Protein AF-A0A2N6K7R0-F1 (afdb_monomer)

Radius of gyration: 9.3 Å; Cα contacts (8 Å, |Δi|>4): 67; chains: 1; bounding box: 18×16×20 Å

Mean predicted aligned error: 2.97 Å

Organism: NCBI:txid2019572

Foldseek 3Di:
DQAAEQALNECACPPCVVPPCHNYHQQQYQHNVRDGDD

pLDDT: mean 92.34, std 9.34, range [52.66, 98.38]

Sequence (38 aa):
MKNANLEKANLKDANLSGAYLENVKLSGAIMPDGTIHD

Structure (mmC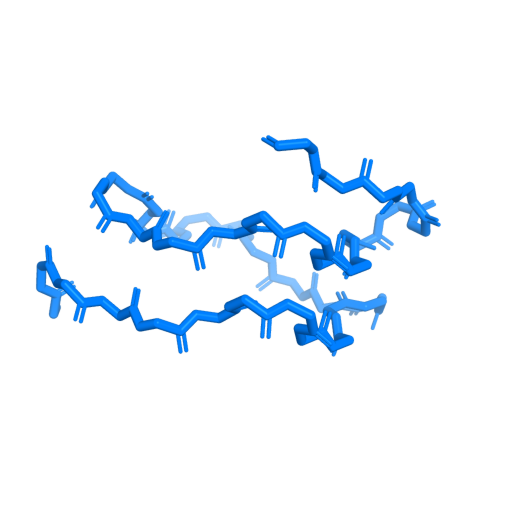IF, N/CA/C/O backbone):
data_AF-A0A2N6K7R0-F1
#
_entry.id   AF-A0A2N6K7R0-F1
#
loop_
_atom_site.group_PDB
_atom_site.id
_atom_site.type_symbol
_atom_site.label_atom_id
_atom_site.label_alt_id
_atom_site.label_comp_id
_atom_site.label_asym_id
_atom_site.label_entity_id
_atom_site.label_seq_id
_atom_site.pdbx_PDB_ins_code
_atom_site.Cartn_x
_atom_site.Cartn_y
_atom_site.Cartn_z
_atom_site.occupancy
_atom_site.B_iso_or_equiv
_atom_site.auth_seq_id
_atom_site.auth_comp_id
_atom_site.auth_asym_id
_atom_site.auth_atom_id
_atom_site.pdbx_PDB_model_num
ATOM 1 N N . MET A 1 1 ? -14.163 -8.532 6.313 1.00 52.66 1 MET A N 1
ATOM 2 C CA . MET A 1 1 ? -13.232 -8.498 7.464 1.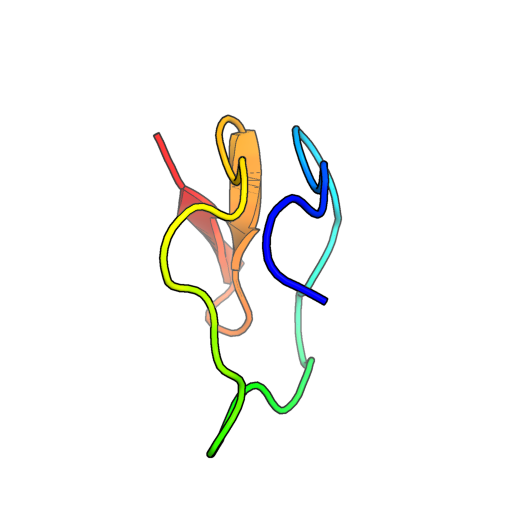00 52.66 1 MET A CA 1
ATOM 3 C C . MET A 1 1 ? -13.023 -7.034 7.807 1.00 52.66 1 MET A C 1
ATOM 5 O O . MET A 1 1 ? -12.660 -6.305 6.903 1.00 52.66 1 MET A O 1
ATOM 9 N N . LYS A 1 2 ? -13.352 -6.570 9.019 1.00 61.31 2 LYS A N 1
ATOM 10 C CA . LYS A 1 2 ? -13.401 -5.122 9.318 1.00 61.31 2 LYS A CA 1
ATOM 11 C C . LYS A 1 2 ? -12.148 -4.542 9.990 1.00 61.31 2 LYS A C 1
ATOM 13 O O . LYS A 1 2 ? -12.197 -3.398 10.388 1.00 61.31 2 LYS A O 1
ATOM 18 N N . ASN A 1 3 ? -11.058 -5.298 10.129 1.00 75.88 3 ASN A N 1
ATOM 19 C CA . ASN A 1 3 ? -9.842 -4.852 10.827 1.00 75.88 3 ASN A CA 1
ATOM 20 C C . ASN A 1 3 ? -8.615 -5.630 10.317 1.00 75.88 3 ASN A C 1
ATOM 22 O O . ASN A 1 3 ? -8.045 -6.443 11.043 1.00 75.88 3 ASN A O 1
ATOM 26 N N . ALA A 1 4 ? -8.255 -5.469 9.043 1.00 90.12 4 ALA A N 1
ATOM 27 C CA . ALA A 1 4 ? -7.006 -6.037 8.539 1.00 90.12 4 ALA A CA 1
ATOM 28 C C . ALA A 1 4 ? -5.832 -5.116 8.908 1.00 90.12 4 ALA A C 1
ATOM 30 O O . ALA A 1 4 ? -5.955 -3.892 8.833 1.00 90.12 4 ALA A O 1
ATOM 31 N N . ASN A 1 5 ? -4.703 -5.704 9.306 1.00 93.44 5 ASN A N 1
ATOM 32 C CA . ASN A 1 5 ? -3.445 -4.976 9.431 1.00 93.44 5 ASN A CA 1
ATOM 33 C C . ASN A 1 5 ? -2.581 -5.267 8.199 1.00 93.44 5 ASN A C 1
ATOM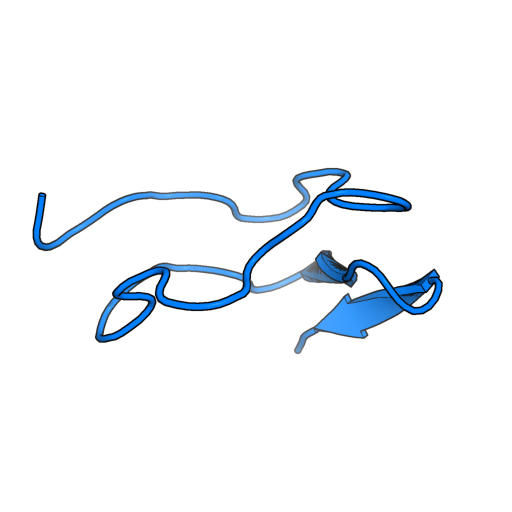 35 O O . ASN A 1 5 ? -2.163 -6.407 8.003 1.00 93.44 5 ASN A O 1
ATOM 39 N N . LEU A 1 6 ? -2.353 -4.242 7.383 1.00 95.06 6 LEU A N 1
ATOM 40 C CA . LEU A 1 6 ? -1.486 -4.242 6.207 1.00 95.06 6 LEU A CA 1
ATOM 41 C C . LEU A 1 6 ? -0.379 -3.184 6.342 1.00 95.06 6 LEU A C 1
ATOM 43 O O . LEU A 1 6 ? 0.164 -2.727 5.338 1.00 95.06 6 LEU A O 1
ATOM 47 N N . GLU A 1 7 ? -0.033 -2.787 7.568 1.00 96.69 7 GLU A N 1
ATOM 48 C CA . GLU A 1 7 ? 1.091 -1.887 7.823 1.00 96.69 7 GLU A CA 1
ATOM 49 C C . GLU A 1 7 ? 2.352 -2.418 7.133 1.00 96.69 7 GLU A C 1
ATOM 51 O O . GLU A 1 7 ? 2.725 -3.584 7.291 1.00 96.69 7 GLU A O 1
ATOM 56 N N . LYS A 1 8 ? 3.010 -1.550 6.356 1.00 97.38 8 LYS A N 1
ATOM 57 C CA . LYS A 1 8 ? 4.228 -1.868 5.588 1.00 97.38 8 LYS A CA 1
ATOM 58 C C . LYS A 1 8 ? 4.084 -3.008 4.569 1.00 97.38 8 LYS A C 1
ATOM 60 O O . LYS A 1 8 ? 5.093 -3.529 4.091 1.00 97.38 8 LYS A O 1
ATOM 65 N N . ALA A 1 9 ? 2.861 -3.406 4.215 1.00 97.31 9 ALA A N 1
ATOM 66 C CA . ALA A 1 9 ? 2.632 -4.406 3.180 1.00 97.31 9 ALA A CA 1
ATOM 67 C C . ALA A 1 9 ? 3.023 -3.870 1.796 1.00 97.31 9 ALA A C 1
ATOM 69 O O . ALA A 1 9 ? 2.872 -2.685 1.506 1.00 97.31 9 ALA A O 1
ATOM 70 N N . ASN A 1 10 ? 3.485 -4.756 0.912 1.00 97.50 10 ASN A N 1
ATOM 71 C CA . ASN A 1 10 ? 3.673 -4.422 -0.494 1.00 97.50 10 ASN A CA 1
ATOM 72 C C . ASN A 1 10 ? 2.429 -4.831 -1.293 1.00 97.50 10 ASN A C 1
ATOM 74 O O . ASN A 1 10 ? 2.202 -6.019 -1.515 1.00 97.50 10 ASN A O 1
ATOM 78 N N . LEU A 1 11 ? 1.634 -3.844 -1.701 1.00 96.88 11 LEU A N 1
ATOM 79 C CA . LEU A 1 11 ? 0.437 -3.988 -2.533 1.00 96.88 11 LEU A CA 1
ATOM 80 C C . LEU A 1 11 ? 0.683 -3.489 -3.963 1.00 96.88 11 LEU A C 1
ATOM 82 O O . LEU A 1 11 ? -0.274 -3.254 -4.699 1.00 96.88 11 LEU A O 1
ATOM 86 N N . LYS A 1 12 ? 1.947 -3.311 -4.366 1.00 97.50 12 LYS A N 1
ATOM 87 C CA . LYS A 1 12 ? 2.294 -2.920 -5.730 1.00 97.50 12 LYS A CA 1
ATOM 88 C C . LYS A 1 12 ? 1.682 -3.906 -6.728 1.00 97.50 12 LYS A C 1
ATOM 90 O O . LYS A 1 12 ? 1.730 -5.116 -6.513 1.00 97.50 12 LYS A O 1
ATOM 95 N N . ASP A 1 13 ? 1.096 -3.370 -7.796 1.00 96.62 13 ASP A N 1
ATOM 96 C CA . ASP A 1 13 ? 0.401 -4.128 -8.844 1.00 96.62 13 ASP A CA 1
ATOM 97 C C . ASP A 1 13 ? -0.836 -4.926 -8.351 1.00 96.62 13 ASP A C 1
ATOM 99 O O . ASP A 1 13 ? -1.444 -5.675 -9.120 1.00 96.62 13 ASP A O 1
ATOM 103 N N . ALA A 1 14 ? -1.265 -4.760 -7.089 1.00 95.81 14 ALA A N 1
ATOM 104 C CA . ALA A 1 14 ? -2.463 -5.410 -6.563 1.00 95.81 14 ALA A CA 1
ATOM 105 C C . ALA A 1 14 ? -3.742 -4.737 -7.085 1.00 95.81 14 ALA A C 1
ATOM 107 O O . ALA A 1 14 ? -3.900 -3.518 -7.032 1.00 95.81 14 ALA A O 1
ATOM 108 N N . ASN A 1 15 ? -4.721 -5.535 -7.518 1.00 95.31 15 ASN A N 1
ATOM 109 C CA . ASN A 1 15 ? -6.038 -5.009 -7.866 1.00 95.31 15 ASN A CA 1
ATOM 110 C C . ASN A 1 15 ? -6.893 -4.829 -6.602 1.00 95.31 15 ASN A C 1
ATOM 112 O O . ASN A 1 15 ? -7.459 -5.791 -6.086 1.00 95.31 15 ASN A O 1
ATOM 116 N N . LEU A 1 16 ? -7.006 -3.587 -6.128 1.00 92.19 16 LEU A N 1
ATOM 117 C CA . LEU A 1 16 ? -7.851 -3.215 -4.986 1.00 92.19 16 LEU A CA 1
ATOM 118 C C . LEU A 1 16 ? -9.250 -2.723 -5.407 1.00 92.19 16 LEU A C 1
ATOM 120 O O . LEU A 1 16 ? -9.998 -2.201 -4.581 1.00 92.19 16 LEU A O 1
ATOM 124 N N . SER A 1 17 ? -9.633 -2.880 -6.679 1.00 94.25 17 SER A N 1
ATOM 125 C CA . SER A 1 17 ? -10.949 -2.453 -7.170 1.00 94.25 17 SER A CA 1
ATOM 126 C C . SER A 1 17 ? -12.064 -3.216 -6.452 1.00 94.25 17 SER A C 1
ATOM 128 O O . SER A 1 17 ? -12.133 -4.441 -6.520 1.00 94.25 17 SER A O 1
ATOM 130 N N . GLY A 1 18 ? -12.943 -2.493 -5.757 1.00 93.81 18 GLY A N 1
ATOM 131 C CA . GLY A 1 18 ? -14.022 -3.092 -4.964 1.00 93.81 18 GLY A CA 1
ATOM 132 C C . GLY A 1 18 ? -13.587 -3.648 -3.601 1.00 93.81 18 GLY A C 1
ATOM 133 O O . GLY A 1 18 ? -14.412 -4.230 -2.898 1.00 93.81 18 GLY A O 1
ATOM 134 N N . ALA A 1 19 ? -12.323 -3.473 -3.198 1.00 91.56 19 ALA A N 1
ATOM 135 C CA . ALA A 1 19 ? -11.874 -3.848 -1.864 1.00 91.56 19 ALA A CA 1
ATOM 136 C C . ALA A 1 19 ? -12.465 -2.902 -0.806 1.00 91.56 19 ALA A C 1
ATOM 138 O O . ALA A 1 19 ? -12.371 -1.679 -0.907 1.00 91.56 19 ALA A O 1
ATOM 139 N N . TYR A 1 20 ? -13.035 -3.473 0.256 1.00 90.00 20 TYR A N 1
ATOM 140 C CA . TYR A 1 20 ? -13.436 -2.714 1.438 1.00 90.00 20 TYR A CA 1
ATOM 141 C C . TYR A 1 20 ? -12.210 -2.457 2.315 1.00 90.00 20 TYR A C 1
ATOM 143 O O . TYR A 1 20 ? -11.831 -3.305 3.121 1.00 90.00 20 TYR A O 1
ATOM 151 N N . LEU A 1 21 ? -11.590 -1.290 2.136 1.00 89.00 21 LEU A N 1
ATOM 152 C CA . LEU A 1 21 ? -1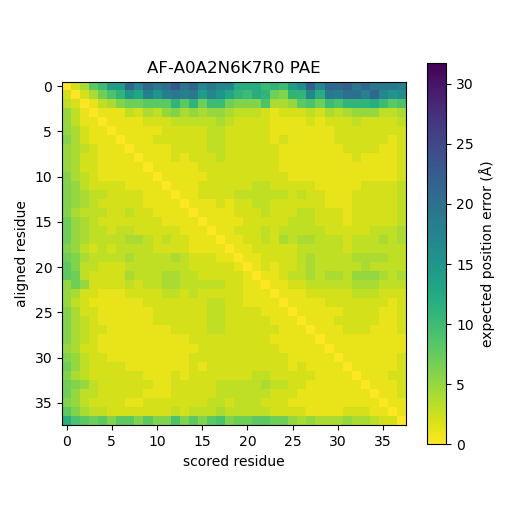0.419 -0.848 2.907 1.00 89.00 21 LEU A CA 1
ATOM 153 C C . LEU A 1 21 ? -10.780 0.046 4.104 1.00 89.00 21 LEU A C 1
ATOM 155 O O . LEU A 1 21 ? -9.903 0.563 4.791 1.00 89.00 21 LEU A O 1
ATOM 159 N N . GLU A 1 22 ? -12.073 0.214 4.379 1.00 89.19 22 GLU A N 1
ATOM 160 C CA . GLU A 1 22 ? -12.547 0.956 5.543 1.00 89.19 22 GLU A CA 1
ATOM 161 C C . GLU A 1 22 ? -12.032 0.291 6.834 1.00 89.19 22 GLU A C 1
ATOM 163 O O . GLU A 1 22 ? -12.321 -0.880 7.097 1.00 89.19 22 GLU A O 1
ATOM 168 N N . ASN A 1 23 ? -11.282 1.044 7.647 1.00 90.69 23 ASN A N 1
ATOM 169 C CA . ASN A 1 23 ? -10.622 0.588 8.883 1.00 90.69 23 ASN A CA 1
ATOM 170 C C . ASN A 1 23 ? -9.464 -0.416 8.696 1.00 90.69 23 ASN A C 1
ATOM 172 O O . ASN A 1 23 ? -9.082 -1.109 9.642 1.00 90.69 23 ASN A O 1
ATOM 176 N N . VAL A 1 24 ? -8.874 -0.508 7.501 1.00 93.62 24 VAL A N 1
ATOM 177 C CA . VAL A 1 24 ? -7.624 -1.258 7.300 1.00 93.62 24 VAL A CA 1
ATOM 178 C C . VAL A 1 24 ? -6.439 -0.382 7.689 1.00 93.62 24 VAL A C 1
ATOM 180 O O . VAL A 1 24 ? -6.349 0.771 7.274 1.00 93.62 24 VAL A O 1
ATOM 183 N N . LYS A 1 25 ? -5.508 -0.928 8.474 1.00 95.19 25 LYS A N 1
ATOM 184 C CA . LYS A 1 25 ? -4.255 -0.229 8.777 1.00 95.19 25 LYS A CA 1
ATOM 185 C C . LYS A 1 25 ? -3.314 -0.365 7.587 1.00 95.19 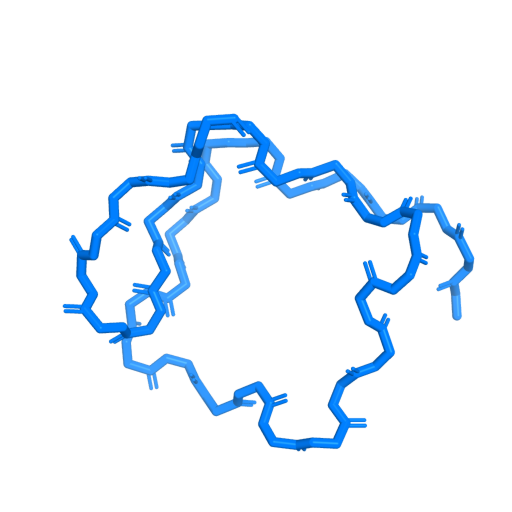25 LYS A C 1
ATOM 187 O O . LYS A 1 25 ? -2.899 -1.479 7.280 1.00 95.19 25 LYS A O 1
ATOM 192 N N . LEU A 1 26 ? -3.017 0.746 6.919 1.00 95.88 26 LEU A N 1
ATOM 193 C CA . LEU A 1 26 ? -2.186 0.795 5.710 1.00 95.88 26 LEU A CA 1
ATOM 194 C C . LEU A 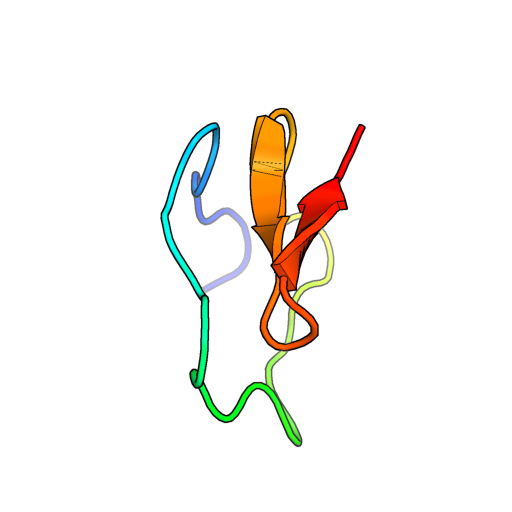1 26 ? -0.906 1.618 5.896 1.00 95.88 26 LEU A C 1
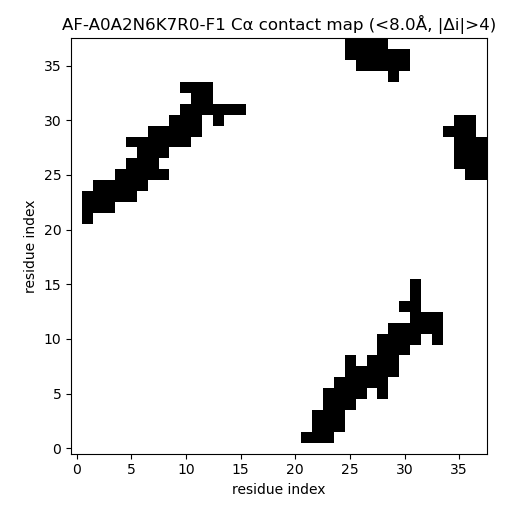ATOM 196 O O . LEU A 1 26 ? -0.155 1.765 4.942 1.00 95.88 26 LEU A O 1
ATOM 200 N N . SER A 1 27 ? -0.624 2.133 7.095 1.00 96.69 27 SER A N 1
ATOM 201 C CA . SER A 1 27 ? 0.549 2.983 7.319 1.00 96.69 27 SER A CA 1
ATOM 202 C C . SER A 1 27 ? 1.851 2.294 6.895 1.00 96.69 27 SER A C 1
ATOM 204 O O . SER A 1 27 ? 2.162 1.164 7.288 1.00 96.69 27 SER A O 1
ATOM 206 N N . GLY A 1 28 ? 2.615 2.984 6.055 1.00 97.50 28 GLY A N 1
ATOM 207 C CA . GLY A 1 28 ? 3.838 2.517 5.415 1.00 97.50 28 GLY A CA 1
ATOM 208 C C . GLY A 1 28 ? 3.647 1.501 4.284 1.00 97.50 28 GLY A C 1
ATOM 209 O O . GLY A 1 28 ? 4.651 0.998 3.778 1.00 97.50 28 GLY A O 1
ATOM 210 N N . ALA A 1 29 ? 2.418 1.142 3.905 1.00 97.94 29 ALA A N 1
ATOM 211 C CA . ALA A 1 29 ? 2.173 0.194 2.820 1.00 97.94 29 ALA A CA 1
ATOM 212 C C . ALA A 1 29 ? 2.529 0.805 1.459 1.00 97.94 29 ALA A C 1
ATOM 214 O O . ALA A 1 29 ? 2.262 1.979 1.210 1.00 97.94 29 AL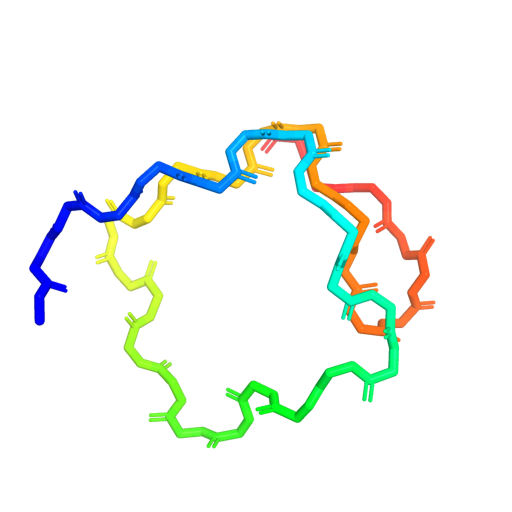A A O 1
ATOM 215 N N . ILE A 1 30 ? 3.089 -0.009 0.564 1.00 98.38 30 ILE A N 1
ATOM 216 C CA . ILE A 1 30 ? 3.271 0.355 -0.844 1.00 98.38 30 ILE A CA 1
ATOM 217 C C . ILE A 1 30 ? 1.949 0.073 -1.553 1.00 98.38 30 ILE A C 1
ATOM 219 O O . ILE A 1 30 ? 1.535 -1.080 -1.635 1.00 98.38 30 ILE A O 1
ATOM 223 N N . MET A 1 31 ? 1.287 1.109 -2.048 1.00 96.88 31 MET A N 1
ATOM 224 C CA . MET A 1 31 ? 0.003 1.041 -2.739 1.00 96.88 31 MET A CA 1
ATOM 225 C C . MET A 1 31 ? 0.156 0.512 -4.176 1.00 96.88 31 MET A C 1
ATOM 227 O O . MET A 1 31 ? 1.275 0.439 -4.692 1.00 96.88 31 MET A O 1
ATOM 231 N N . PRO A 1 32 ? -0.947 0.141 -4.858 1.00 97.06 32 PRO A N 1
ATOM 232 C CA . PRO A 1 32 ? -0.885 -0.390 -6.221 1.00 97.06 32 PRO A CA 1
ATOM 233 C C . PRO A 1 32 ? -0.188 0.514 -7.239 1.00 97.06 32 PRO A C 1
ATOM 235 O O . PRO A 1 32 ? 0.439 0.006 -8.164 1.00 97.06 32 PRO A O 1
ATOM 238 N N . ASP A 1 33 ? -0.258 1.833 -7.054 1.00 96.25 33 ASP A N 1
ATOM 239 C CA . ASP A 1 33 ? 0.424 2.832 -7.885 1.00 96.25 33 ASP A CA 1
ATOM 240 C C . ASP A 1 33 ? 1.917 3.011 -7.538 1.00 96.25 33 ASP A C 1
ATOM 242 O O . ASP A 1 33 ? 2.625 3.780 -8.187 1.00 96.25 33 ASP A O 1
ATOM 246 N N . GLY A 1 34 ? 2.413 2.286 -6.532 1.00 96.50 34 GLY A N 1
ATOM 247 C CA . GLY A 1 34 ? 3.786 2.348 -6.046 1.00 96.50 34 GLY A CA 1
ATOM 248 C C . GLY A 1 34 ? 4.050 3.445 -5.014 1.00 96.50 34 GLY A C 1
ATOM 249 O O . GLY A 1 34 ? 5.189 3.566 -4.562 1.00 96.50 34 GLY A O 1
ATOM 250 N N . THR A 1 35 ? 3.043 4.230 -4.623 1.00 97.00 35 THR A N 1
ATOM 251 C CA . THR A 1 35 ? 3.179 5.239 -3.563 1.00 97.00 35 THR A CA 1
ATOM 252 C C . THR A 1 35 ? 3.191 4.593 -2.179 1.00 97.00 35 THR A C 1
ATOM 254 O O . THR A 1 35 ? 2.690 3.486 -1.997 1.00 97.00 35 THR A O 1
ATOM 257 N N . ILE A 1 36 ? 3.782 5.266 -1.191 1.00 97.31 36 ILE A N 1
ATOM 258 C CA . ILE A 1 36 ? 3.702 4.839 0.211 1.00 97.31 36 ILE A CA 1
ATOM 259 C C . ILE A 1 36 ? 2.503 5.538 0.849 1.00 97.31 36 ILE A C 1
ATOM 261 O O . ILE A 1 36 ? 2.337 6.744 0.682 1.00 97.31 36 ILE A O 1
ATOM 265 N N . HIS A 1 37 ? 1.670 4.778 1.555 1.00 94.25 37 HIS A N 1
ATOM 266 C CA . HIS A 1 37 ? 0.539 5.305 2.311 1.00 94.25 37 HIS A CA 1
ATOM 267 C C . HIS A 1 37 ? 0.973 5.698 3.726 1.00 94.25 37 HIS A C 1
ATOM 269 O O . HIS A 1 37 ? 1.597 4.884 4.407 1.00 94.25 37 HIS A O 1
ATOM 275 N N . ASP A 1 38 ? 0.639 6.911 4.166 1.00 88.38 38 ASP A N 1
ATOM 276 C CA . ASP A 1 38 ? 0.922 7.406 5.523 1.00 88.38 38 ASP A CA 1
ATOM 277 C C . ASP A 1 38 ? -0.133 6.936 6.543 1.00 88.38 38 ASP A C 1
ATOM 279 O O . ASP A 1 38 ? -1.343 7.008 6.235 1.00 88.38 38 ASP A O 1
#

Solvent-accessible surface area (backbone atoms only — not comparable to full-atom values): 2320 Å² total; per-residue (Å²): 126,74,69,50,82,39,57,58,34,82,34,57,80,48,85,61,83,90,59,79,60,70,67,43,42,41,45,57,11,29,35,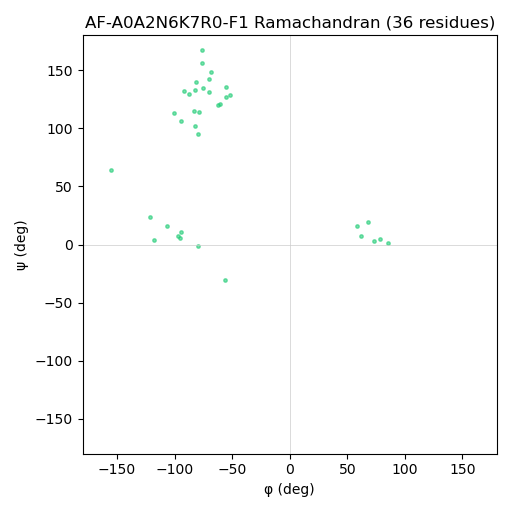46,90,64,47,71,38,117

InterPro domains:
  IPR001646 Pentapeptide repeat [PF00805] (3-30)

Secondary structure (DSSP, 8-state):
----B-TT-B-TT---TT---TT-B-TT-B-TTSPBP-

Nearest PDB structures (foldseek):
  3du1-assembly1_X  TM=9.734E-01  e=5.928E-03  Nostoc sp. PCC 7120 = FACHB-418